Protein AF-A0A965VET5-F1 (afdb_monomer)

Radius of gyration: 17.74 Å; Cα contacts (8 Å, |Δi|>4): 116; chains: 1; bounding box: 45×21×42 Å

Nearest PDB structures (foldseek):
  6xb4-assembly1_A  TM=3.098E-01  e=4.021E+00  Pieris rapae granulovirus
  6r76-assembly2_C  TM=3.260E-01  e=7.596E+00  Thermococcus litoralis DSM 5473
  7yxi-assembly1_A  TM=2.611E-01  e=5.890E+00  Drosophila melanogaster

Mean predicted aligned error: 5.57 Å

pLDDT: mean 89.58, std 9.65, range [43.12, 97.94]

Secondary structure (DSSP, 8-state):
-EEE-TTS-EEE---EEEEE---S-STT---HHHHHHHHHHHTTT-S-TTPPEEEEEESSSEEEEEEEEEEEETTEEEEEE-------S-HHHHT-SSS---

Sequence (102 aa):
KDFIDCGGTVRSLTSCVLQVWVANDQEHRLESSKLAKIMAIAQPLLASDDLPVEVEYEDRVVSQYPVGGAEMTPAGILFYLGTKHTACLAPEKCGVDGTECC

Foldseek 3Di:
DWDAAPVRDIDDADAAEAEDDDDPDPVPDDAPVNVVVVCVVCVVVRPDPPGFYWYWYDDPDTDIWTFPDWDQDPVGIDTDTHDDDDDRPCCVSVVNPDDDDD

Structure (mmCIF, N/CA/C/O backbone):
data_AF-A0A965VET5-F1
#
_entry.id   AF-A0A965VET5-F1
#
loop_
_atom_site.group_PDB
_atom_site.id
_atom_site.type_symbol
_atom_site.label_atom_id
_atom_site.label_alt_id
_atom_site.label_comp_id
_atom_site.label_asym_id
_atom_site.label_entity_id
_atom_site.label_seq_id
_atom_site.pdbx_PDB_ins_code
_atom_site.Cartn_x
_atom_site.Cartn_y
_atom_site.Cartn_z
_atom_site.occupancy
_atom_site.B_iso_or_equiv
_atom_site.auth_seq_id
_atom_site.auth_comp_id
_atom_site.auth_asym_id
_atom_site.auth_atom_id
_atom_site.pdbx_PDB_model_num
ATOM 1 N N . LYS A 1 1 ? 1.285 5.689 8.852 1.00 89.19 1 LYS A N 1
ATOM 2 C CA . LYS A 1 1 ? -0.009 6.400 8.739 1.00 89.19 1 LYS A CA 1
ATOM 3 C C . LYS A 1 1 ? -0.701 6.349 10.085 1.00 89.19 1 LYS A C 1
ATOM 5 O O . LYS A 1 1 ? -1.089 5.263 10.500 1.00 89.19 1 LYS A O 1
ATOM 10 N N . ASP A 1 2 ? -0.881 7.503 10.711 1.00 95.62 2 ASP A N 1
ATOM 11 C CA . ASP A 1 2 ? -1.647 7.625 11.952 1.00 95.62 2 ASP A CA 1
ATOM 12 C C . ASP A 1 2 ? -3.053 8.137 11.634 1.00 95.62 2 ASP A C 1
ATOM 14 O O . ASP A 1 2 ? -3.227 8.967 10.738 1.00 95.62 2 ASP A O 1
ATOM 18 N N . PHE A 1 3 ? -4.066 7.595 12.304 1.00 95.69 3 PHE A N 1
ATOM 19 C CA . PHE A 1 3 ? -5.469 7.945 12.080 1.00 95.69 3 PHE A CA 1
ATOM 20 C C . PHE A 1 3 ? -6.325 7.641 13.314 1.00 95.69 3 PHE A C 1
ATOM 22 O O 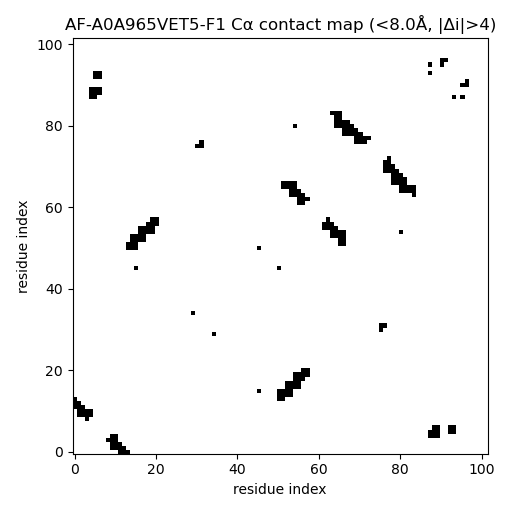. PHE A 1 3 ? -5.898 6.932 14.221 1.00 95.69 3 PHE A O 1
ATOM 29 N N . ILE A 1 4 ? -7.539 8.186 13.352 1.00 96.88 4 ILE A N 1
ATOM 30 C CA . ILE A 1 4 ? -8.528 7.935 14.406 1.00 96.88 4 ILE A CA 1
ATOM 31 C C . ILE A 1 4 ? -9.684 7.145 13.795 1.00 96.88 4 ILE A C 1
ATOM 33 O O . ILE A 1 4 ? -10.158 7.487 12.711 1.00 96.88 4 ILE A O 1
ATOM 37 N N . ASP A 1 5 ? -10.116 6.078 14.466 1.00 95.56 5 ASP A N 1
ATOM 38 C CA . ASP A 1 5 ? -11.325 5.354 14.069 1.00 95.56 5 ASP A CA 1
ATOM 39 C C . ASP A 1 5 ? -12.610 6.047 14.557 1.00 95.56 5 ASP A C 1
ATOM 41 O O . ASP A 1 5 ? -12.582 6.968 15.372 1.00 95.56 5 ASP A O 1
ATOM 45 N N . CYS A 1 6 ? -13.771 5.589 14.083 1.00 93.56 6 CYS A N 1
ATOM 46 C CA . CYS A 1 6 ? -15.072 6.136 14.484 1.00 93.56 6 CYS A CA 1
ATOM 47 C C . CYS A 1 6 ? -15.333 6.065 16.000 1.00 93.56 6 CYS A C 1
ATOM 49 O O . CYS A 1 6 ? -16.174 6.799 16.512 1.00 93.56 6 CYS A O 1
ATOM 51 N N . GLY A 1 7 ? -14.622 5.197 16.725 1.00 95.00 7 GLY A N 1
ATOM 52 C CA . GLY A 1 7 ? -14.717 5.056 18.171 1.00 95.00 7 GLY A CA 1
ATOM 53 C C . GLY A 1 7 ? -13.841 6.029 18.960 1.00 95.00 7 GLY A C 1
ATOM 54 O O . GLY A 1 7 ? -13.896 6.004 20.195 1.00 95.00 7 GLY A O 1
ATOM 55 N N . GLY A 1 8 ? -13.042 6.858 18.284 1.00 96.19 8 GLY A N 1
ATOM 56 C CA . GLY A 1 8 ? -12.107 7.798 18.898 1.00 96.19 8 GLY A CA 1
ATOM 57 C C . GLY A 1 8 ? -10.753 7.187 19.270 1.00 96.19 8 GLY A C 1
ATOM 58 O O . GLY A 1 8 ? -9.960 7.846 19.941 1.00 96.19 8 GLY A O 1
ATOM 59 N N . THR A 1 9 ? -10.464 5.947 18.863 1.00 97.44 9 THR A N 1
ATOM 60 C CA . THR A 1 9 ? -9.180 5.297 19.152 1.00 97.44 9 THR A CA 1
ATOM 61 C C . THR A 1 9 ? -8.143 5.698 18.104 1.00 97.44 9 THR A C 1
ATOM 63 O O . THR A 1 9 ? -8.360 5.530 16.903 1.00 97.44 9 THR A O 1
ATOM 66 N N . VAL A 1 10 ? -6.997 6.212 18.563 1.00 97.94 10 VAL A N 1
ATOM 67 C CA . VAL A 1 10 ? -5.831 6.481 17.708 1.00 97.94 10 VAL A CA 1
ATOM 68 C C . VAL A 1 10 ? -5.199 5.157 17.284 1.00 97.94 10 VAL A C 1
ATOM 70 O O . VAL A 1 10 ? -4.987 4.265 18.108 1.00 97.94 10 VAL A O 1
ATOM 73 N N . ARG A 1 11 ? -4.893 5.033 15.995 1.00 96.50 11 ARG A N 1
ATOM 74 C CA . ARG A 1 11 ? -4.287 3.857 15.371 1.00 96.50 11 ARG A CA 1
ATOM 75 C C . ARG A 1 11 ? -3.135 4.272 14.473 1.00 96.50 11 ARG A C 1
ATOM 77 O O . ARG A 1 11 ? -3.156 5.349 13.880 1.00 96.50 11 ARG A O 1
ATOM 84 N N . SER A 1 12 ? -2.190 3.357 14.315 1.00 94.19 12 SER A N 1
ATOM 85 C CA . SER A 1 12 ? -1.052 3.505 13.416 1.00 94.19 12 SER A CA 1
ATOM 86 C C . SER A 1 12 ? -0.958 2.286 12.510 1.00 94.19 12 SER A C 1
ATOM 88 O O . SER A 1 12 ? -1.081 1.150 12.967 1.00 94.19 12 SER A O 1
ATOM 90 N N . LEU A 1 13 ? -0.751 2.526 11.219 1.00 91.44 13 LEU A N 1
ATOM 91 C CA . LEU A 1 13 ? -0.474 1.504 10.215 1.00 91.44 13 LEU A CA 1
ATOM 92 C C . LEU A 1 13 ? 0.809 1.866 9.474 1.00 91.44 13 LEU A C 1
ATOM 94 O O . LEU A 1 13 ? 0.949 2.995 8.994 1.00 91.44 13 LEU A O 1
ATOM 98 N N . THR A 1 14 ? 1.717 0.905 9.356 1.00 91.88 14 THR A N 1
ATOM 99 C CA . THR A 1 14 ? 2.985 1.066 8.640 1.00 91.88 14 THR A CA 1
ATOM 100 C C . THR A 1 14 ? 3.020 0.082 7.480 1.00 91.88 14 THR A C 1
ATOM 102 O O . THR A 1 14 ? 2.797 -1.110 7.671 1.00 91.88 14 THR A O 1
ATOM 105 N N . SER A 1 15 ? 3.281 0.590 6.282 1.00 93.44 15 SER A N 1
ATOM 106 C CA . SER A 1 15 ? 3.455 -0.194 5.062 1.00 93.44 15 SER A CA 1
ATOM 107 C C . SER A 1 15 ? 4.460 0.508 4.149 1.00 93.44 15 SER A C 1
ATOM 109 O O . SER A 1 15 ? 4.669 1.721 4.252 1.00 93.44 15 SER A O 1
ATOM 111 N N . CYS A 1 16 ? 5.090 -0.257 3.264 1.00 94.62 16 CYS A N 1
ATOM 112 C CA . CYS A 1 16 ? 5.814 0.277 2.120 1.00 94.62 16 CYS A CA 1
ATOM 113 C C . CYS A 1 16 ? 4.813 0.429 0.967 1.00 94.62 16 CYS A C 1
ATOM 115 O O . CYS A 1 16 ? 4.202 -0.556 0.560 1.00 94.62 16 CYS A O 1
ATOM 117 N N . VAL A 1 17 ? 4.615 1.643 0.449 1.00 94.75 17 VAL A N 1
ATOM 118 C CA . VAL A 1 17 ? 3.653 1.892 -0.637 1.00 94.75 17 VAL A CA 1
ATOM 119 C C . VAL A 1 17 ? 4.397 2.256 -1.914 1.00 94.75 17 VAL A C 1
ATOM 121 O O . VAL A 1 17 ? 5.081 3.276 -1.978 1.00 94.75 17 VAL A O 1
ATOM 124 N N . LEU A 1 18 ? 4.237 1.427 -2.941 1.00 94.06 18 LEU A N 1
ATOM 125 C CA . LEU A 1 18 ? 4.696 1.691 -4.297 1.00 94.06 18 LEU A CA 1
ATOM 126 C C . LEU A 1 18 ? 3.579 2.414 -5.052 1.00 94.06 18 LEU A C 1
ATOM 128 O O . LEU A 1 18 ? 2.619 1.792 -5.502 1.00 94.06 18 LEU A O 1
ATOM 132 N N . GLN A 1 19 ? 3.691 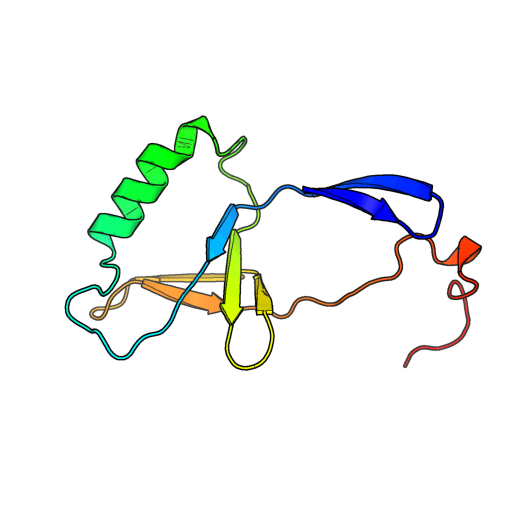3.733 -5.182 1.00 94.50 19 GLN A N 1
ATOM 133 C CA . GLN A 1 19 ? 2.748 4.520 -5.976 1.00 94.50 19 GLN A CA 1
ATOM 134 C C . GLN A 1 19 ? 3.098 4.413 -7.462 1.00 94.50 19 GLN A C 1
ATOM 136 O O . GLN A 1 19 ? 4.224 4.713 -7.870 1.00 94.50 19 GLN A O 1
ATOM 141 N N . VAL A 1 20 ? 2.133 3.983 -8.272 1.00 90.19 20 VAL A N 1
ATOM 142 C CA . VAL A 1 20 ? 2.295 3.792 -9.713 1.00 90.19 20 VAL A CA 1
ATOM 143 C C . VAL A 1 20 ? 1.469 4.828 -10.458 1.00 90.19 20 VAL A C 1
ATOM 145 O O . VAL A 1 20 ? 0.246 4.865 -10.356 1.00 90.19 20 VAL A O 1
ATOM 148 N N . TRP A 1 21 ? 2.154 5.625 -11.273 1.00 88.62 21 TRP A N 1
ATOM 149 C CA . TRP A 1 21 ? 1.536 6.522 -12.239 1.00 88.62 21 TRP A CA 1
ATOM 150 C C . TRP A 1 21 ? 1.750 5.968 -13.647 1.00 88.62 21 TRP A C 1
ATOM 152 O O . TRP A 1 21 ? 2.883 5.681 -14.040 1.00 88.62 21 TRP A O 1
ATOM 162 N N . VAL A 1 22 ? 0.661 5.782 -14.393 1.00 84.50 22 VAL A N 1
ATOM 163 C CA . VAL A 1 22 ? 0.700 5.256 -15.762 1.00 84.50 22 VAL A CA 1
ATOM 164 C C . VAL A 1 22 ? 0.511 6.408 -16.740 1.00 84.50 22 VAL A C 1
ATOM 166 O O . VAL A 1 22 ? -0.501 7.103 -16.709 1.00 84.50 22 VAL A O 1
ATOM 169 N N . ALA A 1 23 ? 1.484 6.585 -17.628 1.00 85.31 23 ALA A N 1
ATOM 170 C CA . ALA A 1 23 ? 1.464 7.577 -18.693 1.00 85.31 23 ALA A CA 1
ATOM 171 C C . ALA A 1 23 ? 1.872 6.937 -20.025 1.00 85.31 23 ALA A C 1
ATOM 173 O O . ALA A 1 23 ? 2.474 5.865 -20.058 1.00 85.31 23 ALA A O 1
ATOM 174 N N . ASN A 1 24 ? 1.577 7.618 -21.134 1.00 83.44 24 ASN A N 1
ATOM 175 C CA . ASN A 1 24 ? 1.957 7.164 -22.480 1.00 83.44 24 ASN A CA 1
ATOM 176 C C . ASN A 1 24 ? 3.450 7.368 -22.797 1.00 83.44 24 ASN A C 1
ATOM 178 O O . ASN A 1 24 ? 3.906 7.031 -23.886 1.00 83.44 24 ASN A O 1
ATOM 182 N N . ASP A 1 25 ? 4.201 7.934 -21.859 1.00 83.88 25 ASP A N 1
ATOM 183 C CA . ASP A 1 25 ? 5.631 8.162 -21.972 1.00 83.88 25 ASP A CA 1
ATOM 184 C C . ASP A 1 25 ? 6.402 6.900 -21.569 1.00 83.88 25 ASP A C 1
ATOM 186 O O . ASP A 1 25 ? 6.482 6.538 -20.393 1.00 83.88 25 ASP A O 1
ATOM 190 N N . GLN A 1 26 ? 6.961 6.216 -22.565 1.00 78.88 26 GLN A N 1
ATOM 191 C CA . GLN A 1 26 ? 7.759 5.015 -22.336 1.00 78.88 26 GLN A CA 1
ATOM 192 C C . GLN A 1 26 ? 9.242 5.309 -22.090 1.00 78.88 26 GLN A C 1
ATOM 194 O O . GLN A 1 26 ? 9.933 4.440 -21.557 1.00 78.88 26 GLN A O 1
ATOM 199 N N . GLU A 1 27 ? 9.731 6.511 -22.418 1.00 81.94 27 GLU A 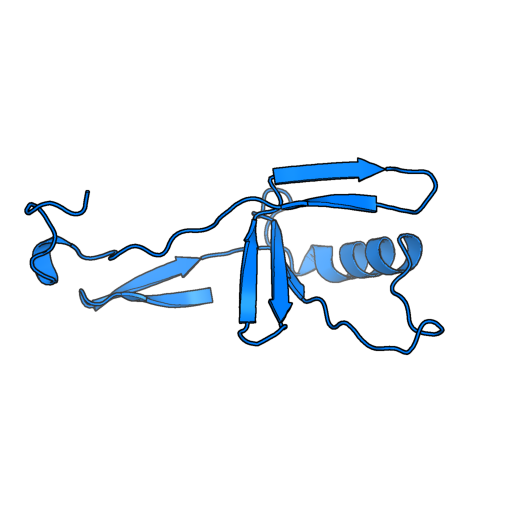N 1
ATOM 200 C CA . GLU A 1 27 ? 11.130 6.897 -22.176 1.00 81.94 27 GLU A CA 1
ATOM 201 C C . GLU A 1 27 ? 11.417 7.003 -20.674 1.00 81.94 27 GLU A C 1
ATOM 203 O O . GLU A 1 27 ? 12.530 6.734 -20.221 1.00 81.94 27 GLU A O 1
ATOM 208 N N . HIS A 1 28 ? 10.389 7.315 -19.882 1.00 81.25 28 HIS A N 1
ATOM 209 C CA . HIS A 1 28 ? 10.489 7.471 -18.432 1.00 81.25 28 HIS A CA 1
ATOM 210 C C . HIS A 1 28 ? 10.019 6.251 -17.629 1.00 81.25 28 HIS A C 1
ATOM 212 O O . HIS A 1 28 ? 9.809 6.354 -16.414 1.00 81.25 28 HIS A O 1
ATOM 218 N N . ARG A 1 29 ? 9.881 5.078 -18.264 1.00 85.94 29 ARG A N 1
ATOM 219 C CA . ARG A 1 29 ? 9.477 3.850 -17.566 1.00 85.94 29 ARG A CA 1
ATOM 220 C C . ARG A 1 29 ? 10.445 3.523 -16.423 1.00 85.94 29 ARG A C 1
ATOM 222 O O . ARG A 1 29 ? 11.665 3.597 -16.555 1.00 85.94 29 ARG A O 1
ATOM 229 N N . LEU A 1 30 ? 9.894 3.112 -15.282 1.00 87.81 30 LEU A N 1
ATOM 230 C CA . LEU A 1 30 ? 10.696 2.659 -14.152 1.00 87.81 30 LEU A CA 1
ATOM 231 C C . LEU A 1 30 ? 11.309 1.284 -14.449 1.00 87.81 30 LEU A C 1
ATOM 233 O O . LEU A 1 30 ? 10.622 0.265 -14.455 1.00 87.81 30 LEU A O 1
ATOM 237 N N . GLU A 1 31 ? 12.618 1.253 -14.674 1.00 88.94 31 GLU A N 1
ATOM 238 C CA . GLU A 1 31 ? 13.375 0.007 -14.782 1.00 88.94 31 GLU A CA 1
ATOM 239 C C . GLU A 1 31 ? 13.592 -0.658 -13.413 1.00 88.94 31 GLU A C 1
ATOM 241 O O . GLU A 1 31 ? 13.716 0.016 -12.386 1.00 88.94 31 GLU A O 1
ATOM 246 N N . SER A 1 32 ? 13.737 -1.987 -13.399 1.00 88.81 32 SER A N 1
ATOM 247 C CA . SER A 1 32 ? 13.998 -2.768 -12.178 1.00 88.81 32 SER A CA 1
ATOM 248 C C . SER A 1 32 ? 15.284 -2.340 -11.461 1.00 88.81 32 SER A C 1
ATOM 250 O O . SER A 1 32 ? 15.321 -2.284 -10.233 1.00 88.81 32 SER A O 1
ATOM 252 N N . SER A 1 33 ? 16.323 -1.966 -12.214 1.00 89.56 33 SER A N 1
ATOM 253 C CA . SER A 1 33 ? 17.589 -1.460 -11.671 1.00 89.56 33 SER A CA 1
ATOM 254 C C . SER A 1 33 ? 17.409 -0.128 -10.929 1.00 89.56 33 SER A C 1
ATOM 256 O O . SER A 1 33 ? 18.013 0.099 -9.878 1.00 89.56 33 SER A O 1
ATOM 258 N N . LYS A 1 34 ? 16.547 0.753 -11.450 1.00 90.88 34 LYS A N 1
ATOM 259 C CA . LYS A 1 34 ? 16.212 2.041 -10.842 1.00 90.88 34 LYS A CA 1
ATOM 260 C C . LYS A 1 34 ? 15.336 1.846 -9.607 1.00 90.88 34 LYS A C 1
ATOM 262 O O . LYS A 1 34 ? 15.617 2.468 -8.587 1.00 90.88 34 LYS A O 1
ATOM 267 N N . LEU A 1 35 ? 14.358 0.940 -9.662 1.00 91.44 35 LEU A N 1
ATOM 268 C CA . LEU A 1 35 ? 13.563 0.550 -8.494 1.00 91.44 35 LEU A CA 1
ATOM 269 C C . LEU A 1 35 ? 14.455 0.017 -7.362 1.00 91.44 35 LEU A C 1
ATOM 271 O O . LEU A 1 35 ? 14.350 0.494 -6.237 1.00 91.44 35 LEU A O 1
ATOM 275 N N . ALA A 1 36 ? 15.391 -0.891 -7.655 1.00 90.81 36 ALA A N 1
ATOM 276 C CA . ALA A 1 36 ? 16.316 -1.422 -6.650 1.00 90.81 36 ALA A CA 1
ATOM 277 C C . ALA A 1 36 ? 17.152 -0.317 -5.974 1.00 90.81 36 ALA A C 1
ATOM 279 O O . ALA A 1 36 ? 17.327 -0.322 -4.756 1.00 90.81 36 ALA A O 1
ATOM 280 N N . LYS A 1 37 ? 17.619 0.676 -6.746 1.00 93.88 37 LYS A N 1
ATOM 281 C CA . LYS A 1 37 ? 18.326 1.848 -6.200 1.00 93.88 37 LYS A CA 1
ATOM 282 C C . LYS A 1 37 ? 17.431 2.695 -5.293 1.00 93.88 37 LYS A C 1
ATOM 284 O O . LYS A 1 37 ? 17.893 3.136 -4.246 1.00 93.88 37 LYS A O 1
ATOM 289 N N . ILE A 1 38 ? 16.170 2.909 -5.672 1.00 93.19 38 ILE A N 1
ATOM 290 C CA . ILE A 1 38 ? 15.196 3.633 -4.841 1.00 93.19 38 ILE A CA 1
ATOM 291 C C . ILE A 1 38 ? 14.983 2.897 -3.515 1.00 93.19 38 ILE A C 1
ATOM 293 O O . ILE A 1 38 ? 15.036 3.532 -2.467 1.00 93.19 38 ILE A O 1
ATOM 297 N N . MET A 1 39 ? 14.829 1.569 -3.543 1.00 91.06 39 MET A N 1
ATOM 298 C CA . MET A 1 39 ? 14.668 0.765 -2.325 1.00 91.06 39 MET A CA 1
ATOM 299 C C . MET A 1 39 ? 15.888 0.863 -1.402 1.00 91.06 39 MET A C 1
ATOM 301 O O . MET A 1 39 ? 15.724 1.037 -0.198 1.00 91.06 39 MET A O 1
ATOM 305 N N . ALA A 1 40 ? 17.106 0.839 -1.951 1.00 91.62 40 ALA A N 1
ATOM 306 C CA . ALA A 1 40 ? 18.326 1.012 -1.160 1.00 91.62 40 ALA A CA 1
ATOM 307 C C . ALA A 1 40 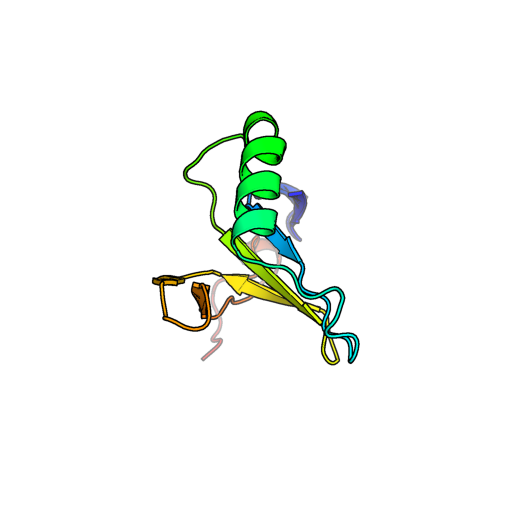? 18.403 2.399 -0.492 1.00 91.62 40 ALA A C 1
ATOM 309 O O . ALA A 1 40 ? 18.798 2.510 0.665 1.00 91.62 40 ALA A O 1
ATOM 310 N N . ILE A 1 41 ? 17.990 3.456 -1.200 1.00 93.94 41 ILE A N 1
ATOM 311 C CA . ILE A 1 41 ? 17.914 4.817 -0.643 1.00 93.94 41 ILE A CA 1
ATOM 312 C C . ILE A 1 41 ? 16.821 4.911 0.430 1.00 93.94 41 ILE A C 1
ATOM 314 O O . ILE A 1 41 ? 16.991 5.624 1.416 1.00 93.94 41 ILE A O 1
ATOM 318 N N . ALA A 1 42 ? 15.707 4.200 0.249 1.00 90.75 42 ALA A N 1
ATOM 319 C CA . ALA A 1 42 ? 14.583 4.200 1.176 1.00 90.75 42 ALA A CA 1
ATOM 320 C C . ALA A 1 42 ? 14.833 3.358 2.436 1.00 90.75 42 ALA A C 1
ATOM 322 O O . ALA A 1 42 ? 14.155 3.581 3.434 1.00 90.75 42 ALA A O 1
ATOM 323 N N . GLN A 1 43 ? 15.796 2.430 2.428 1.00 88.94 43 GLN A N 1
ATOM 324 C CA . GLN A 1 43 ? 16.037 1.493 3.531 1.00 88.94 43 GLN A CA 1
ATOM 325 C C . GLN A 1 43 ? 16.152 2.158 4.920 1.00 88.94 43 GLN A C 1
ATOM 327 O O . GLN A 1 43 ? 15.510 1.667 5.841 1.00 88.94 43 GLN A O 1
ATOM 332 N N . PRO A 1 44 ? 16.847 3.300 5.111 1.00 89.44 44 PRO A N 1
ATOM 333 C CA . PRO A 1 44 ? 16.897 3.965 6.418 1.00 89.44 44 PRO A CA 1
ATOM 334 C C . PRO A 1 44 ? 15.549 4.548 6.882 1.00 89.44 44 PRO A C 1
ATOM 336 O O . PRO A 1 44 ? 15.389 4.853 8.061 1.00 89.44 44 PRO A O 1
ATOM 339 N N . LEU A 1 45 ? 14.602 4.754 5.958 1.00 88.19 45 LEU A N 1
ATOM 340 C CA . LEU A 1 45 ? 13.242 5.234 6.233 1.00 88.19 45 LEU A CA 1
ATOM 341 C C . LEU A 1 45 ? 12.265 4.078 6.478 1.00 88.19 45 LEU A C 1
ATOM 343 O O . LE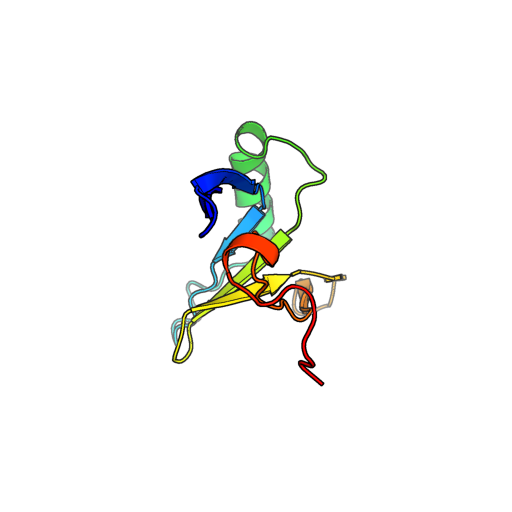U A 1 45 ? 11.262 4.253 7.173 1.00 88.19 45 LEU A O 1
ATOM 347 N N . LEU A 1 46 ? 12.536 2.909 5.894 1.00 84.94 46 LEU A N 1
ATOM 348 C CA . LEU A 1 46 ? 11.769 1.697 6.134 1.00 84.94 46 LEU A CA 1
ATOM 349 C C . LEU A 1 46 ? 12.129 1.191 7.532 1.00 84.94 46 LEU A C 1
ATOM 351 O O . LEU A 1 46 ? 13.202 0.653 7.769 1.00 84.94 46 LEU A O 1
ATOM 355 N N . ALA A 1 47 ? 11.220 1.393 8.485 1.00 80.31 47 ALA A N 1
ATOM 356 C CA . ALA A 1 47 ? 11.430 1.020 9.885 1.00 80.31 47 ALA A CA 1
ATOM 357 C C . ALA A 1 47 ? 11.662 -0.493 10.105 1.00 80.31 47 ALA A C 1
ATOM 359 O O . ALA A 1 47 ? 12.043 -0.900 11.200 1.00 80.31 47 ALA A O 1
ATOM 360 N N . SER A 1 48 ? 11.383 -1.322 9.096 1.00 86.19 48 SER A N 1
ATOM 361 C CA . SER A 1 48 ? 11.569 -2.771 9.094 1.00 86.19 48 SER A CA 1
ATOM 362 C C . SER A 1 48 ? 11.622 -3.287 7.651 1.00 86.19 48 SER A C 1
ATOM 364 O O . SER A 1 48 ? 10.988 -2.710 6.765 1.00 86.19 48 SER A O 1
ATOM 366 N N . ASP A 1 49 ? 12.331 -4.395 7.435 1.00 82.75 49 ASP A N 1
ATOM 367 C CA . ASP A 1 49 ? 12.315 -5.139 6.169 1.00 82.75 49 ASP A CA 1
ATOM 368 C C . ASP A 1 49 ? 11.064 -6.038 6.030 1.00 82.75 49 ASP A C 1
ATOM 370 O O . ASP A 1 49 ? 10.745 -6.479 4.929 1.00 82.75 49 ASP A O 1
ATOM 374 N N . ASP A 1 50 ? 10.302 -6.248 7.113 1.00 87.69 50 ASP A N 1
ATOM 375 C CA . ASP A 1 50 ? 9.073 -7.061 7.146 1.00 87.69 50 ASP A CA 1
ATOM 376 C C . ASP A 1 50 ? 7.796 -6.221 6.940 1.00 87.69 50 ASP A C 1
ATOM 378 O O . ASP A 1 50 ? 6.688 -6.613 7.322 1.00 87.69 50 ASP A O 1
ATOM 382 N N . LEU A 1 51 ? 7.929 -5.020 6.372 1.00 92.38 51 LEU A N 1
ATOM 383 C CA . LEU A 1 51 ? 6.779 -4.159 6.120 1.00 92.38 51 LEU A CA 1
ATOM 384 C C . LEU A 1 51 ? 5.866 -4.759 5.043 1.00 92.38 51 LEU A C 1
ATOM 386 O O . LEU A 1 51 ? 6.349 -5.141 3.975 1.00 92.38 51 LEU A O 1
ATOM 390 N N . PRO A 1 52 ? 4.534 -4.751 5.252 1.00 93.62 52 PRO A N 1
ATOM 391 C CA . PRO A 1 52 ? 3.594 -5.031 4.179 1.00 93.62 52 PRO A CA 1
ATOM 392 C C . PRO A 1 52 ? 3.859 -4.095 3.002 1.00 93.62 52 PRO A C 1
ATOM 394 O O . PRO A 1 52 ? 3.961 -2.878 3.186 1.00 93.62 52 PRO A O 1
ATOM 397 N N . VAL A 1 53 ? 3.961 -4.660 1.802 1.00 94.44 53 VAL A N 1
ATOM 398 C CA . VAL A 1 53 ? 4.118 -3.889 0.569 1.00 94.44 53 VAL A CA 1
ATOM 399 C C . VAL A 1 53 ? 2.759 -3.751 -0.100 1.00 94.44 53 VAL A C 1
ATOM 401 O O . VAL A 1 53 ? 2.043 -4.736 -0.282 1.00 94.44 53 VAL A O 1
ATOM 404 N N . GLU A 1 54 ? 2.408 -2.531 -0.486 1.00 96.44 54 GLU A N 1
ATOM 405 C CA . GLU A 1 54 ? 1.182 -2.231 -1.220 1.00 96.44 54 GLU A CA 1
ATOM 406 C C . GLU A 1 54 ? 1.513 -1.479 -2.507 1.00 96.44 54 GLU A C 1
ATOM 408 O O . GLU A 1 54 ? 2.426 -0.658 -2.542 1.00 96.44 54 GLU A O 1
ATOM 413 N N . VAL A 1 55 ? 0.757 -1.744 -3.567 1.00 96.38 55 VAL A N 1
ATOM 414 C CA . VAL A 1 55 ? 0.760 -0.937 -4.786 1.00 96.38 55 VAL A CA 1
ATOM 415 C C . VAL A 1 55 ? -0.431 -0.000 -4.734 1.00 96.38 55 VAL A C 1
ATOM 417 O O . VAL A 1 55 ? -1.568 -0.449 -4.594 1.00 96.38 55 VAL A O 1
ATOM 420 N N . GLU A 1 56 ? -0.172 1.294 -4.863 1.00 96.62 56 GLU A N 1
ATOM 421 C CA . GLU A 1 56 ? -1.211 2.295 -5.065 1.00 96.62 56 GLU A CA 1
ATOM 422 C C . GLU A 1 56 ? -1.293 2.642 -6.549 1.00 96.62 56 GLU A C 1
ATOM 424 O O . GLU A 1 56 ? -0.286 2.971 -7.178 1.00 96.62 56 GLU A O 1
ATOM 429 N N . TYR A 1 57 ? -2.493 2.545 -7.107 1.00 93.50 57 TYR A N 1
ATOM 430 C CA . TYR A 1 57 ? -2.753 2.770 -8.519 1.00 93.50 57 TYR A CA 1
ATOM 431 C C . TYR A 1 57 ? -4.019 3.605 -8.704 1.00 93.50 57 TYR A C 1
ATOM 433 O O . TYR A 1 57 ? -5.029 3.383 -8.030 1.00 93.50 57 TYR A O 1
ATOM 441 N N . GLU A 1 58 ? -3.960 4.557 -9.633 1.00 93.56 58 GLU A N 1
ATOM 442 C CA . GLU A 1 58 ? -5.071 5.427 -10.001 1.00 93.56 58 GLU A CA 1
ATOM 443 C C . GLU A 1 58 ? -5.496 5.157 -11.451 1.00 93.56 58 GLU A C 1
ATOM 445 O O . GLU A 1 58 ? -4.705 5.306 -12.381 1.00 93.56 58 GLU A O 1
ATOM 450 N N . ASP A 1 59 ? -6.761 4.770 -11.627 1.00 86.81 59 ASP A N 1
ATOM 451 C CA . ASP A 1 59 ? -7.456 4.773 -12.925 1.00 86.81 59 ASP A CA 1
ATOM 452 C C . ASP A 1 59 ? -8.584 5.815 -12.889 1.00 86.81 59 ASP A C 1
ATOM 454 O O . ASP A 1 59 ? -8.464 6.911 -13.427 1.00 86.81 59 ASP A O 1
ATOM 458 N N . ARG A 1 60 ? -9.666 5.509 -12.162 1.00 91.31 60 ARG A N 1
ATOM 459 C CA . ARG A 1 60 ? -10.748 6.469 -11.853 1.00 91.31 60 ARG A CA 1
ATOM 460 C C . ARG A 1 60 ? -10.755 6.909 -10.398 1.00 91.31 60 ARG A C 1
ATOM 462 O O . ARG A 1 60 ? -11.272 7.970 -10.068 1.00 91.31 60 ARG A O 1
ATOM 469 N N . VAL A 1 61 ? -10.248 6.041 -9.531 1.00 92.94 61 VAL A N 1
ATOM 470 C CA . VAL A 1 61 ? -10.115 6.240 -8.091 1.00 92.94 61 VAL A CA 1
ATOM 471 C C . VAL A 1 61 ? -8.778 5.663 -7.659 1.00 92.94 61 VAL A C 1
ATOM 473 O O . VAL A 1 61 ? -8.313 4.672 -8.229 1.00 92.94 61 VAL A O 1
ATOM 476 N N . VAL A 1 62 ? -8.183 6.264 -6.635 1.00 94.25 62 VAL A N 1
ATOM 477 C CA . VAL A 1 62 ? -6.967 5.739 -6.017 1.00 94.25 62 VAL A CA 1
ATOM 478 C C . VAL A 1 62 ? -7.312 4.452 -5.275 1.00 94.25 62 VAL A C 1
ATOM 480 O O . VAL A 1 62 ? -8.149 4.448 -4.369 1.00 94.25 62 VAL A O 1
ATOM 483 N N . SER A 1 63 ? -6.670 3.360 -5.675 1.00 94.44 63 SER A N 1
ATOM 484 C CA . SER A 1 63 ? -6.859 2.028 -5.104 1.00 94.44 63 SER A CA 1
ATOM 485 C C . SER A 1 63 ? -5.530 1.486 -4.596 1.00 94.44 63 SER A C 1
ATOM 487 O O . SER A 1 63 ? -4.497 1.671 -5.234 1.00 94.44 63 SER A O 1
ATOM 489 N N . GLN A 1 64 ? -5.555 0.804 -3.451 1.00 95.94 64 GLN A N 1
ATOM 490 C CA . GLN A 1 64 ? -4.375 0.184 -2.845 1.00 95.94 64 GLN A CA 1
ATOM 491 C C . GLN A 1 64 ? -4.534 -1.335 -2.809 1.00 95.94 64 GLN A C 1
ATOM 493 O O . GLN A 1 64 ? -5.536 -1.842 -2.299 1.00 95.94 64 GLN A O 1
ATOM 498 N N . TYR A 1 65 ? -3.526 -2.047 -3.305 1.00 96.69 65 TYR A N 1
ATOM 499 C CA . TYR A 1 65 ? -3.510 -3.502 -3.408 1.00 96.69 65 TYR A CA 1
ATOM 500 C C . TYR A 1 65 ? -2.301 -4.082 -2.669 1.00 96.69 65 TYR A C 1
ATOM 502 O O . TYR A 1 65 ? -1.176 -3.677 -2.966 1.00 96.69 65 TYR A O 1
ATOM 510 N N . PRO A 1 66 ? -2.473 -5.035 -1.738 1.00 97.12 66 PRO A N 1
ATOM 511 C CA . PRO A 1 66 ? -1.347 -5.719 -1.120 1.00 97.12 66 PRO A CA 1
ATOM 512 C C . PRO A 1 66 ? -0.592 -6.545 -2.161 1.00 97.12 66 PRO A C 1
ATOM 514 O O . PRO A 1 66 ? -1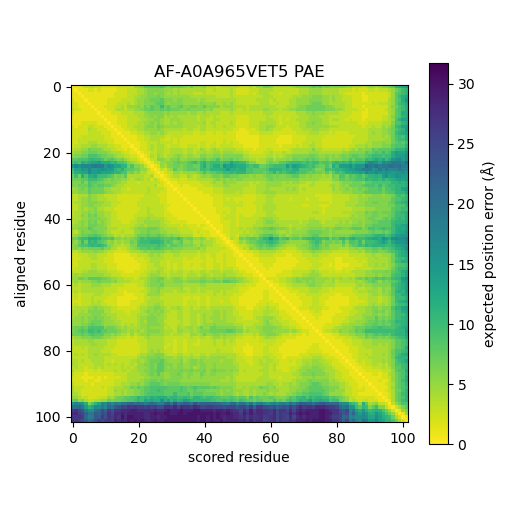.197 -7.203 -3.010 1.00 97.12 66 PRO A O 1
ATOM 517 N N . VAL A 1 67 ? 0.732 -6.547 -2.076 1.00 96.50 67 VAL A N 1
ATOM 518 C CA . VAL A 1 67 ? 1.574 -7.441 -2.871 1.00 96.50 67 VAL A CA 1
ATOM 519 C C . VAL A 1 67 ? 1.626 -8.793 -2.164 1.00 96.50 67 VAL A C 1
ATOM 521 O O . VAL A 1 67 ? 2.207 -8.918 -1.090 1.00 96.50 67 VAL A O 1
ATOM 524 N N . GLY A 1 68 ? 1.000 -9.807 -2.760 1.00 95.69 68 GLY A N 1
ATOM 525 C CA . GLY A 1 68 ? 0.993 -11.182 -2.247 1.00 95.69 68 GLY A CA 1
ATOM 526 C C . GLY A 1 68 ? 2.181 -12.021 -2.725 1.00 95.69 68 GLY A C 1
ATOM 527 O O . GLY A 1 68 ? 2.450 -13.084 -2.174 1.00 95.69 68 GLY A O 1
ATOM 528 N N . GLY A 1 69 ? 2.898 -11.551 -3.745 1.00 95.12 69 GLY A N 1
ATOM 529 C CA . GLY A 1 69 ? 4.091 -12.206 -4.265 1.00 95.12 69 GLY A CA 1
ATOM 530 C C . GLY A 1 69 ? 4.738 -11.410 -5.391 1.00 95.12 69 GLY A C 1
ATOM 531 O O . GLY A 1 69 ? 4.147 -10.475 -5.934 1.00 95.12 69 GLY A O 1
ATOM 532 N N . ALA A 1 70 ? 5.953 -11.802 -5.760 1.00 93.44 70 ALA A N 1
ATOM 533 C CA . ALA A 1 70 ? 6.666 -11.239 -6.896 1.00 93.44 70 ALA A CA 1
ATOM 534 C C . ALA A 1 70 ? 7.477 -12.321 -7.613 1.00 93.44 70 ALA A C 1
ATOM 536 O O . ALA A 1 70 ? 8.000 -13.237 -6.979 1.00 93.44 70 ALA A O 1
ATOM 537 N N . GLU A 1 71 ? 7.608 -12.192 -8.928 1.00 95.56 71 GLU A N 1
ATOM 538 C CA . GLU A 1 71 ? 8.382 -13.099 -9.771 1.00 95.56 71 GLU A CA 1
ATOM 539 C C . GLU A 1 71 ? 9.275 -12.308 -10.728 1.00 95.56 71 GLU A C 1
ATOM 541 O O . GLU A 1 71 ? 8.866 -11.303 -11.310 1.00 95.56 71 GLU A O 1
ATOM 546 N N . MET A 1 72 ? 10.512 -12.771 -10.910 1.00 92.56 72 MET A N 1
ATOM 547 C CA . MET A 1 72 ? 11.389 -12.252 -11.954 1.00 92.56 72 MET A CA 1
ATOM 548 C C . MET A 1 72 ? 11.087 -12.948 -13.279 1.00 92.56 72 MET A C 1
ATOM 550 O O . MET A 1 72 ? 11.227 -14.160 -13.403 1.00 92.56 72 MET A O 1
ATOM 554 N N . THR A 1 73 ? 10.743 -12.159 -14.288 1.00 92.75 73 THR A N 1
ATOM 555 C CA . THR A 1 73 ? 10.473 -12.612 -15.655 1.00 92.75 73 THR A CA 1
ATOM 556 C C . THR A 1 73 ? 11.486 -11.992 -16.625 1.00 92.75 73 THR A C 1
ATOM 558 O O . THR A 1 73 ? 12.112 -10.978 -16.293 1.00 92.75 73 THR A O 1
ATOM 561 N N . PRO A 1 74 ? 11.619 -12.505 -17.864 1.00 90.81 74 PRO A N 1
ATOM 562 C CA . PRO A 1 74 ? 12.442 -11.856 -18.888 1.00 90.81 74 PRO A CA 1
ATOM 563 C C . PRO A 1 74 ? 12.039 -10.402 -19.200 1.00 90.81 74 PRO A C 1
ATOM 565 O O . PRO A 1 74 ? 12.865 -9.633 -19.680 1.00 90.81 74 PRO A O 1
ATOM 568 N N . ALA A 1 75 ? 10.789 -10.010 -18.921 1.00 86.06 75 ALA A N 1
ATOM 569 C CA . ALA A 1 75 ? 10.271 -8.658 -19.154 1.00 86.06 75 ALA A CA 1
ATOM 570 C C . ALA A 1 75 ? 10.426 -7.709 -17.943 1.00 86.06 75 ALA A C 1
ATOM 572 O O . ALA A 1 75 ? 10.125 -6.515 -18.047 1.00 86.06 75 ALA A O 1
ATOM 573 N N . GLY A 1 76 ? 10.879 -8.220 -16.792 1.00 88.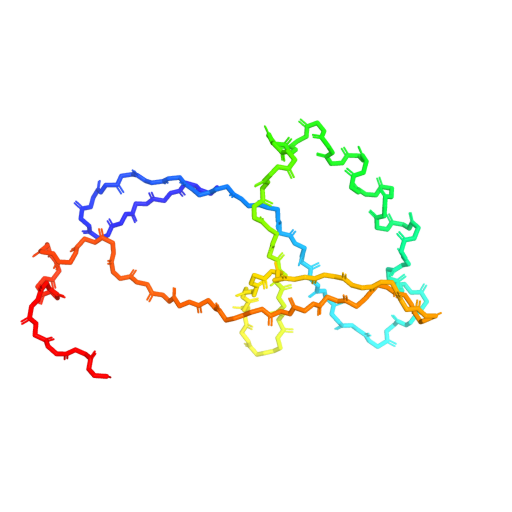38 76 GLY A N 1
ATOM 574 C CA . GLY A 1 76 ? 11.005 -7.470 -15.541 1.00 88.38 76 GLY A CA 1
ATOM 575 C C . GLY A 1 76 ? 10.381 -8.190 -14.346 1.00 88.38 76 GLY A C 1
ATOM 576 O O . GLY A 1 76 ? 10.202 -9.405 -14.360 1.00 88.38 76 GLY A O 1
ATOM 577 N N . ILE A 1 77 ? 10.060 -7.435 -13.296 1.00 90.75 77 ILE A N 1
ATOM 578 C CA . ILE A 1 77 ? 9.436 -7.967 -12.077 1.00 90.75 77 ILE A CA 1
ATOM 579 C C . ILE A 1 77 ? 7.914 -7.951 -12.253 1.00 90.75 77 ILE A C 1
ATOM 581 O O . ILE A 1 77 ? 7.338 -6.900 -12.540 1.00 90.75 77 ILE A O 1
ATOM 585 N N . LEU A 1 78 ? 7.279 -9.106 -12.078 1.00 92.94 78 LEU A N 1
ATOM 586 C CA . LEU A 1 78 ? 5.830 -9.266 -12.037 1.00 92.94 78 LEU A CA 1
ATOM 587 C C . LEU A 1 78 ? 5.371 -9.293 -10.577 1.00 92.94 78 LEU A C 1
ATOM 589 O O . LEU A 1 78 ? 5.819 -1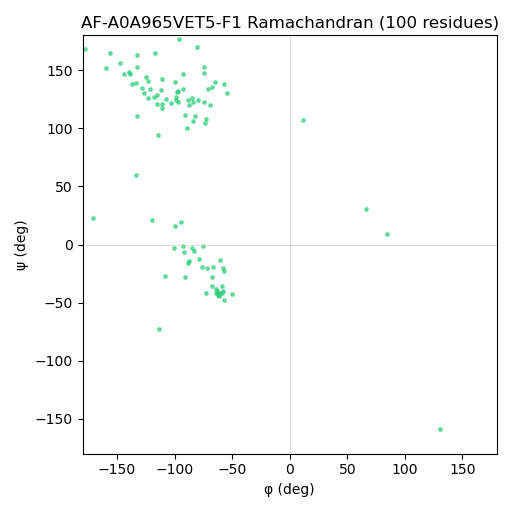0.146 -9.817 1.00 92.94 78 LEU A O 1
ATOM 593 N N . PHE A 1 79 ? 4.477 -8.383 -10.188 1.00 94.19 79 PHE A N 1
ATOM 594 C CA . PHE A 1 79 ? 3.849 -8.383 -8.865 1.00 94.19 79 PHE A CA 1
ATOM 595 C C . PHE A 1 79 ? 2.478 -9.059 -8.916 1.00 94.19 79 PHE A C 1
ATOM 597 O O . PHE A 1 79 ? 1.644 -8.723 -9.756 1.00 94.19 79 PHE A O 1
ATOM 604 N N . TYR A 1 80 ? 2.232 -9.970 -7.979 1.00 96.75 80 TYR A N 1
ATOM 605 C CA . TYR A 1 80 ? 0.927 -10.580 -7.755 1.00 96.75 80 TYR A CA 1
ATOM 606 C C . TYR A 1 80 ? 0.171 -9.750 -6.716 1.00 96.75 80 TYR A C 1
ATOM 608 O O . TYR A 1 80 ? 0.564 -9.695 -5.549 1.00 96.75 80 TYR A O 1
ATOM 616 N N . LEU A 1 81 ? -0.893 -9.077 -7.152 1.00 96.88 81 LEU A N 1
ATOM 617 C CA . LEU A 1 81 ? -1.693 -8.191 -6.309 1.00 96.88 81 LEU A CA 1
ATOM 618 C C . LEU A 1 81 ? -2.880 -8.940 -5.696 1.00 96.88 81 LEU A C 1
ATOM 620 O O . LEU A 1 81 ? -3.590 -9.669 -6.388 1.00 96.88 81 LEU A O 1
ATOM 624 N N . GLY A 1 82 ? -3.090 -8.750 -4.397 1.00 96.31 82 GLY A N 1
ATOM 625 C CA . GLY A 1 82 ? -4.251 -9.247 -3.664 1.00 96.31 82 GLY A CA 1
ATOM 626 C C . GLY A 1 82 ? -5.354 -8.197 -3.530 1.00 96.31 82 GLY A C 1
ATOM 627 O O . GLY A 1 82 ? -5.198 -7.040 -3.921 1.00 96.31 82 GLY A O 1
ATOM 628 N N . THR A 1 83 ? -6.478 -8.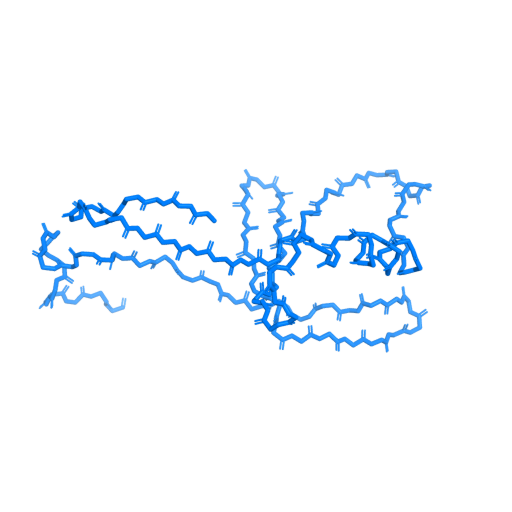592 -2.934 1.00 94.44 83 THR A N 1
ATOM 629 C CA . THR A 1 83 ? -7.573 -7.679 -2.586 1.00 94.44 83 THR A CA 1
ATOM 630 C C . THR A 1 83 ? -7.420 -7.154 -1.160 1.00 94.44 83 THR A C 1
ATOM 632 O O . THR A 1 83 ? -6.942 -7.850 -0.265 1.00 94.44 83 THR A O 1
ATOM 635 N N . LYS A 1 84 ? -7.856 -5.912 -0.939 1.00 91.75 84 LYS A N 1
ATOM 636 C CA . LYS A 1 84 ? -7.929 -5.275 0.380 1.00 91.75 84 LYS A CA 1
ATOM 637 C C . LYS A 1 84 ? -9.369 -4.869 0.650 1.00 91.75 84 LYS A C 1
ATOM 639 O O . LYS A 1 84 ? -10.017 -4.286 -0.215 1.00 91.75 84 LYS A O 1
ATOM 644 N N . HIS A 1 85 ? -9.856 -5.165 1.848 1.00 90.06 85 HIS A N 1
ATOM 645 C CA . HIS A 1 85 ? -11.216 -4.836 2.261 1.00 90.06 85 HIS A CA 1
ATOM 646 C C . HIS A 1 85 ? -11.201 -3.754 3.335 1.00 90.06 85 HIS A C 1
ATOM 648 O O . HIS A 1 85 ? -10.337 -3.727 4.212 1.00 90.06 85 HIS A O 1
ATOM 654 N N . THR A 1 86 ? -12.173 -2.853 3.262 1.00 91.25 86 THR A N 1
ATOM 655 C CA . THR A 1 86 ? -12.441 -1.887 4.326 1.00 91.25 86 THR A CA 1
ATOM 656 C C . THR A 1 86 ? -13.124 -2.580 5.498 1.00 91.25 86 THR A C 1
ATOM 658 O O . THR A 1 86 ? -13.931 -3.483 5.294 1.00 91.25 86 THR A O 1
ATOM 661 N N . ALA A 1 87 ? -12.861 -2.114 6.716 1.00 90.50 87 ALA A N 1
ATOM 662 C CA . ALA A 1 87 ? -13.519 -2.610 7.919 1.00 90.50 87 ALA A CA 1
ATOM 663 C C . ALA A 1 87 ? -13.877 -1.454 8.860 1.00 90.50 87 ALA A C 1
ATOM 665 O O . ALA A 1 87 ? -13.131 -0.476 8.965 1.00 90.50 87 ALA A O 1
ATOM 666 N N . CYS A 1 88 ? -14.995 -1.585 9.579 1.00 93.50 88 CYS A N 1
ATOM 667 C CA . CYS A 1 88 ? -15.259 -0.755 10.749 1.00 93.50 88 CYS A CA 1
ATOM 668 C C . CYS A 1 88 ? -14.374 -1.239 11.905 1.00 93.50 88 CYS A C 1
ATOM 670 O O . CYS A 1 88 ? -14.434 -2.404 12.287 1.00 93.50 88 CYS A O 1
ATOM 672 N N . LEU A 1 89 ? -13.552 -0.349 12.467 1.00 94.38 89 LEU A N 1
ATOM 673 C CA . LEU A 1 89 ? -12.614 -0.697 13.544 1.00 94.38 89 LEU A CA 1
ATOM 674 C C . LEU A 1 89 ? -13.177 -0.466 14.957 1.00 94.38 89 LEU A C 1
ATOM 676 O O . LEU A 1 89 ? -12.493 -0.752 15.938 1.00 94.38 89 LEU A O 1
ATOM 680 N N . ALA A 1 90 ? -14.408 0.037 15.063 1.00 94.88 90 ALA A N 1
ATOM 681 C CA . ALA A 1 90 ? -15.116 0.247 16.323 1.00 94.88 90 ALA A CA 1
ATOM 682 C C . ALA A 1 90 ? -16.566 -0.274 16.223 1.00 94.88 90 ALA A C 1
ATOM 684 O O . ALA A 1 90 ? -17.503 0.513 16.369 1.00 94.88 90 ALA A O 1
ATOM 685 N N . PRO A 1 91 ? -16.767 -1.577 15.941 1.00 92.69 91 PRO A N 1
ATOM 686 C CA . PRO A 1 91 ? -18.070 -2.114 15.551 1.00 92.69 91 PRO A CA 1
ATOM 687 C C . PRO A 1 91 ? -19.167 -1.884 16.598 1.00 92.69 91 PRO A C 1
ATOM 689 O O . PRO A 1 91 ? -20.248 -1.440 16.230 1.00 92.69 91 PRO A O 1
ATOM 692 N N . GLU A 1 92 ? -18.866 -2.058 17.890 1.00 90.62 92 GLU A N 1
ATOM 693 C CA . GLU A 1 92 ? -19.816 -1.824 18.994 1.00 90.62 92 GLU A CA 1
ATOM 694 C C . GLU A 1 92 ? -20.276 -0.362 19.075 1.00 90.62 92 GLU A C 1
ATOM 696 O O . GLU A 1 92 ? -21.458 -0.059 19.213 1.00 90.62 92 GLU A O 1
ATOM 701 N N . LYS A 1 93 ? -19.340 0.584 18.921 1.00 91.88 93 LYS A N 1
ATOM 702 C CA . LYS A 1 93 ? -19.647 2.025 18.950 1.00 91.88 93 LYS A CA 1
ATOM 703 C C . LYS A 1 93 ? -20.396 2.490 17.701 1.00 91.88 93 LYS A C 1
ATOM 705 O O . LYS A 1 93 ? -21.014 3.551 17.725 1.00 91.88 93 LYS A O 1
ATOM 710 N N . CYS A 1 94 ? -20.323 1.719 16.621 1.00 91.75 94 CYS A N 1
ATOM 711 C CA . CYS A 1 94 ? -21.000 1.998 15.362 1.00 91.75 94 CYS A CA 1
ATOM 712 C C . CYS A 1 94 ? -22.290 1.183 15.171 1.00 91.75 94 CYS A C 1
ATOM 714 O O . CYS A 1 94 ? -22.965 1.397 14.167 1.00 91.75 94 CYS A O 1
ATOM 716 N N . GLY A 1 95 ? -22.639 0.280 16.097 1.00 89.31 95 GLY A N 1
ATOM 717 C CA . GLY A 1 95 ? -23.827 -0.578 16.004 1.00 89.31 95 GLY A CA 1
ATOM 718 C C . GLY A 1 95 ? -23.773 -1.605 14.867 1.00 89.31 95 GLY A C 1
ATOM 719 O O . GLY A 1 95 ? -24.805 -1.926 14.283 1.00 89.31 95 GLY A O 1
ATOM 720 N N . VAL A 1 96 ? -22.572 -2.073 14.506 1.00 86.75 96 VAL A N 1
ATOM 721 C CA . VAL A 1 96 ? -22.328 -3.057 13.425 1.00 86.75 96 VAL A CA 1
ATOM 722 C C . VAL A 1 96 ? -21.662 -4.339 13.943 1.00 86.75 96 VAL A C 1
ATOM 724 O O . VAL A 1 96 ? -21.024 -5.083 13.204 1.00 86.75 96 VAL A O 1
ATOM 727 N N . ASP A 1 97 ? -21.794 -4.582 15.238 1.00 76.06 97 ASP A N 1
ATOM 728 C CA . ASP A 1 97 ? -21.209 -5.663 16.030 1.00 76.06 97 ASP A CA 1
ATOM 729 C C . ASP A 1 97 ? -21.993 -6.985 15.987 1.00 76.06 97 ASP A C 1
ATOM 731 O O . ASP A 1 97 ? -21.500 -7.992 16.494 1.00 76.06 97 ASP A O 1
ATOM 735 N N . GLY A 1 98 ? -23.171 -7.034 15.350 1.00 66.19 98 GLY A N 1
ATOM 736 C CA . GLY A 1 98 ? -23.982 -8.255 15.404 1.00 66.19 98 GLY A CA 1
ATOM 737 C C . GLY A 1 98 ? -25.213 -8.380 14.510 1.00 66.19 98 GLY A C 1
ATOM 738 O O . GLY A 1 98 ? -26.070 -9.196 14.833 1.00 66.19 98 GLY A O 1
ATOM 739 N N . THR A 1 99 ? -25.334 -7.650 13.396 1.00 54.00 99 THR A N 1
ATOM 740 C CA . THR A 1 99 ? -26.416 -7.934 12.428 1.00 54.00 99 THR A CA 1
ATOM 741 C C . THR A 1 99 ? -25.866 -7.976 11.004 1.00 54.00 99 THR A C 1
ATOM 743 O O . THR A 1 99 ? -25.399 -6.966 10.494 1.00 54.00 99 THR A O 1
ATOM 746 N N . GLU A 1 100 ? -25.861 -9.190 10.446 1.00 53.53 100 GLU A N 1
ATOM 747 C CA . GLU A 1 100 ? -25.636 -9.611 9.053 1.00 53.53 100 GLU A CA 1
ATOM 748 C C . GLU A 1 100 ? -25.093 -8.561 8.068 1.00 53.53 100 GLU A C 1
ATOM 750 O O . GLU A 1 100 ? -25.828 -7.735 7.533 1.00 53.53 100 GLU A O 1
ATOM 755 N N . CYS A 1 101 ? -23.820 -8.708 7.702 1.00 45.81 101 CYS A N 1
ATOM 756 C CA . CYS A 1 101 ? -23.385 -8.387 6.347 1.00 45.81 101 CYS A CA 1
ATOM 757 C C . CYS A 1 101 ? -22.942 -9.712 5.715 1.00 45.81 101 CYS A C 1
ATOM 759 O O . CYS A 1 101 ? -21.837 -10.188 5.986 1.00 45.81 101 CYS A O 1
ATOM 761 N N . CYS A 1 102 ? -23.875 -10.352 5.005 1.00 43.12 102 CYS A N 1
ATOM 762 C CA . CYS A 1 102 ? -23.609 -11.476 4.109 1.00 43.12 102 CYS A CA 1
ATOM 763 C C . CYS A 1 102 ? -22.720 -11.045 2.939 1.00 43.12 102 CYS A C 1
ATOM 765 O O . CYS A 1 102 ? -22.915 -9.911 2.444 1.00 43.12 102 CYS A O 1
#

Solvent-accessible surface area (backbone atoms only — not comparable to full-atom values): 6686 Å² total; per-residue (Å²): 89,76,48,67,44,96,63,70,49,79,44,77,51,78,63,46,73,48,76,52,85,88,69,94,61,71,91,75,56,88,46,70,72,57,51,52,52,51,49,63,70,41,46,88,73,46,90,53,93,84,48,54,44,30,40,32,41,65,84,92,57,82,44,67,25,40,56,76,45,74,44,86,48,99,92,43,79,46,74,42,70,43,86,70,82,88,78,78,87,31,33,71,80,68,75,63,69,81,69,88,85,128